Protein AF-A0A3C1CA87-F1 (afdb_monomer)

Radius of gyration: 16.32 Å; Cα contacts (8 Å, |Δi|>4): 60; chains: 1; bounding box: 44×14×48 Å

Nearest PDB structures (foldseek):
  7a0g-assembly1_DDD  TM=8.067E-01  e=8.696E+00  Serratia marcescens
  3r84-assembly16_N  TM=3.922E-01  e=8.696E+00  Saccharomyces cerevisiae

Sequence (81 aa):
FLALVLFLIRKRLKNDGFLFSIYLIFNGLERFTIEKIRVNNQMNLFGFNPTQAEVISILLFAAGLILFWYRSKKNDKQAVR

Structure (mmCIF, N/CA/C/O backbone):
data_AF-A0A3C1CA87-F1
#
_entry.id   AF-A0A3C1CA87-F1
#
loop_
_atom_site.group_PDB
_atom_site.id
_atom_site.type_symbol
_atom_site.label_atom_id
_atom_site.label_alt_id
_atom_site.label_comp_id
_atom_site.label_asym_id
_atom_site.label_entity_id
_atom_site.label_seq_id
_atom_site.pdbx_PDB_ins_code
_atom_site.Cartn_x
_atom_site.Cartn_y
_atom_site.Cartn_z
_atom_site.occupancy
_atom_site.B_iso_or_equiv
_atom_site.auth_seq_id
_atom_site.auth_comp_id
_atom_site.auth_asym_id
_atom_site.auth_atom_id
_atom_site.pdbx_PDB_model_num
ATOM 1 N N . PHE A 1 1 ? -7.694 -1.365 -9.713 1.00 63.75 1 PHE A N 1
ATOM 2 C CA . PHE A 1 1 ? -8.316 -2.624 -9.235 1.00 63.75 1 PHE A CA 1
ATOM 3 C C . PHE A 1 1 ? -8.502 -2.624 -7.709 1.00 63.75 1 PHE A C 1
ATOM 5 O O . PHE A 1 1 ? -9.554 -3.023 -7.223 1.00 63.75 1 PHE A O 1
ATOM 12 N N . LEU A 1 2 ? -7.539 -2.092 -6.943 1.00 65.75 2 LEU A N 1
ATOM 13 C CA . LEU A 1 2 ? -7.584 -2.032 -5.473 1.00 65.75 2 LEU A CA 1
ATOM 14 C C . LEU A 1 2 ? -8.768 -1.280 -4.855 1.00 65.75 2 LEU A C 1
ATOM 16 O O . LEU A 1 2 ? -9.303 -1.721 -3.839 1.00 65.75 2 LEU A O 1
ATOM 20 N N . ALA A 1 3 ? -9.215 -0.178 -5.463 1.00 67.75 3 ALA A N 1
ATOM 21 C CA . ALA A 1 3 ? -10.339 0.599 -4.936 1.00 67.75 3 ALA A CA 1
ATOM 22 C C . ALA A 1 3 ? -11.624 -0.240 -4.799 1.00 67.75 3 ALA A C 1
ATOM 24 O O . ALA A 1 3 ? -12.373 -0.052 -3.847 1.00 67.75 3 ALA A O 1
ATOM 25 N N . LEU A 1 4 ? -11.842 -1.214 -5.692 1.00 72.19 4 LEU A N 1
ATOM 26 C CA . LEU A 1 4 ? -12.974 -2.144 -5.634 1.00 72.19 4 LEU A CA 1
ATOM 27 C C . LEU A 1 4 ? -12.861 -3.115 -4.454 1.00 72.19 4 LEU A C 1
ATOM 29 O O . LEU A 1 4 ? -13.831 -3.308 -3.727 1.00 72.19 4 LEU A O 1
ATOM 33 N N . VAL A 1 5 ? -11.670 -3.670 -4.217 1.00 74.81 5 VAL A N 1
ATOM 34 C CA . VAL A 1 5 ? -11.405 -4.571 -3.083 1.00 74.81 5 VAL A CA 1
ATOM 35 C C . VAL A 1 5 ? -11.646 -3.841 -1.760 1.00 74.81 5 VAL A C 1
ATOM 37 O O . VAL A 1 5 ? -12.388 -4.321 -0.905 1.00 74.81 5 VAL A O 1
ATOM 40 N N . LEU A 1 6 ? -11.118 -2.624 -1.621 1.00 72.88 6 LEU A N 1
ATOM 41 C CA . LEU A 1 6 ? -11.377 -1.771 -0.458 1.00 72.88 6 LEU A CA 1
ATOM 42 C C . LEU A 1 6 ? -12.862 -1.409 -0.322 1.00 72.88 6 LEU A C 1
ATOM 44 O O . LEU A 1 6 ? -13.404 -1.458 0.782 1.00 72.88 6 LEU A O 1
ATOM 48 N N . PHE A 1 7 ? -13.541 -1.093 -1.426 1.00 74.56 7 PHE A N 1
ATOM 49 C CA . PHE A 1 7 ? -14.960 -0.735 -1.424 1.00 74.56 7 PHE A CA 1
ATOM 50 C C . PHE A 1 7 ? -15.869 -1.893 -0.990 1.00 74.56 7 PHE A C 1
ATOM 52 O O . PHE A 1 7 ? -16.866 -1.661 -0.303 1.00 74.56 7 PHE A O 1
ATOM 59 N N . LEU A 1 8 ? -15.513 -3.133 -1.333 1.00 80.00 8 LEU A N 1
ATOM 60 C CA . LEU A 1 8 ? -16.231 -4.335 -0.902 1.00 80.00 8 LEU A CA 1
ATOM 61 C C . LEU A 1 8 ? -16.009 -4.626 0.588 1.00 80.00 8 LEU A C 1
ATOM 63 O O . LEU A 1 8 ? -16.958 -4.930 1.314 1.00 80.00 8 LEU A O 1
ATOM 67 N N . ILE A 1 9 ? -14.772 -4.479 1.069 1.00 75.56 9 ILE A N 1
ATOM 68 C CA . ILE A 1 9 ? -14.406 -4.806 2.455 1.00 75.56 9 ILE A CA 1
ATOM 69 C C . ILE A 1 9 ? -14.817 -3.681 3.430 1.00 75.56 9 ILE A C 1
ATOM 71 O O . ILE A 1 9 ? -15.023 -3.943 4.618 1.00 75.56 9 ILE A O 1
ATOM 75 N N . ARG A 1 10 ? -15.049 -2.446 2.945 1.00 78.00 10 ARG A N 1
ATOM 76 C CA . ARG A 1 10 ? -15.394 -1.275 3.782 1.00 78.00 10 ARG A CA 1
ATOM 77 C C . ARG A 1 10 ? -16.545 -1.524 4.756 1.00 78.00 10 ARG A C 1
ATOM 79 O O . ARG A 1 10 ? -16.500 -1.051 5.881 1.00 78.00 10 ARG A O 1
ATOM 86 N N . LYS A 1 11 ? -17.576 -2.278 4.347 1.00 70.94 11 LYS A N 1
ATOM 87 C CA . LYS A 1 11 ? -18.772 -2.521 5.178 1.00 70.94 11 LYS A CA 1
ATOM 88 C C . LYS A 1 11 ? -18.521 -3.517 6.318 1.00 70.94 11 LYS A C 1
ATOM 90 O O . LYS A 1 11 ? -19.297 -3.557 7.268 1.00 70.94 11 LYS A O 1
ATOM 95 N N . ARG A 1 12 ? -17.466 -4.333 6.219 1.00 72.56 12 ARG A N 1
ATOM 96 C CA . ARG A 1 12 ? -17.091 -5.342 7.223 1.00 72.56 12 ARG A CA 1
ATOM 97 C C . ARG A 1 12 ? -16.130 -4.789 8.278 1.00 72.56 12 ARG A C 1
ATOM 99 O O . ARG A 1 12 ? -16.103 -5.301 9.390 1.00 72.56 12 ARG A O 1
ATOM 106 N N . LEU A 1 13 ? -15.368 -3.745 7.952 1.00 69.06 13 LEU A N 1
ATOM 107 C CA . LEU A 1 13 ? -14.382 -3.139 8.845 1.00 69.06 13 LEU A CA 1
ATOM 108 C C . LEU A 1 13 ? -14.972 -1.902 9.535 1.00 69.06 13 LEU A C 1
ATOM 110 O O . 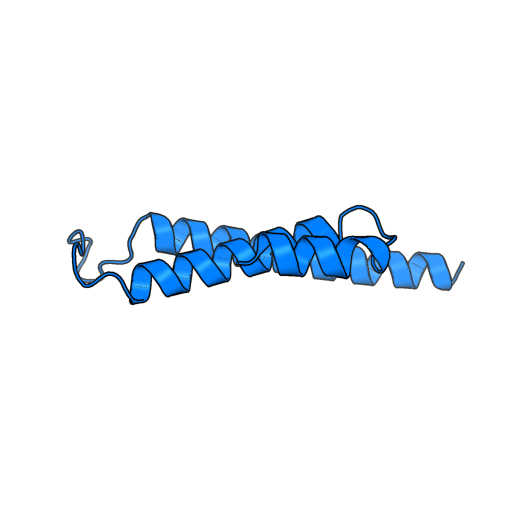LEU A 1 13 ? -14.806 -0.787 9.056 1.00 69.06 13 LEU A O 1
ATOM 114 N N . LYS A 1 14 ? -15.642 -2.103 10.677 1.00 63.31 14 LYS A N 1
ATOM 115 C CA . LYS A 1 14 ? -16.187 -1.014 11.517 1.00 63.31 14 LYS A CA 1
ATOM 116 C C . LYS A 1 14 ? -15.124 -0.249 12.325 1.00 63.31 14 LYS A C 1
ATOM 118 O O . LYS A 1 14 ? -15.451 0.732 12.974 1.00 63.31 14 LYS A O 1
ATOM 123 N N . ASN A 1 15 ? -13.866 -0.698 12.303 1.00 66.44 15 ASN A N 1
ATOM 124 C CA . ASN A 1 15 ? -12.809 -0.138 13.144 1.00 66.44 15 ASN A CA 1
ATOM 125 C C . ASN A 1 15 ? -12.038 0.957 12.397 1.00 66.44 15 ASN A C 1
ATOM 127 O O . ASN A 1 15 ? -11.2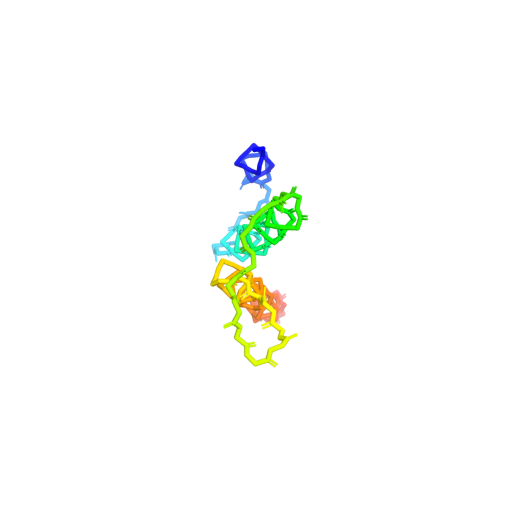35 0.668 11.496 1.00 66.44 15 ASN A O 1
ATOM 131 N N . ASP A 1 16 ? -12.243 2.204 12.820 1.00 67.50 16 ASP A N 1
ATOM 132 C CA . ASP A 1 16 ? -11.686 3.409 12.203 1.00 67.50 16 ASP A CA 1
ATOM 133 C C . AS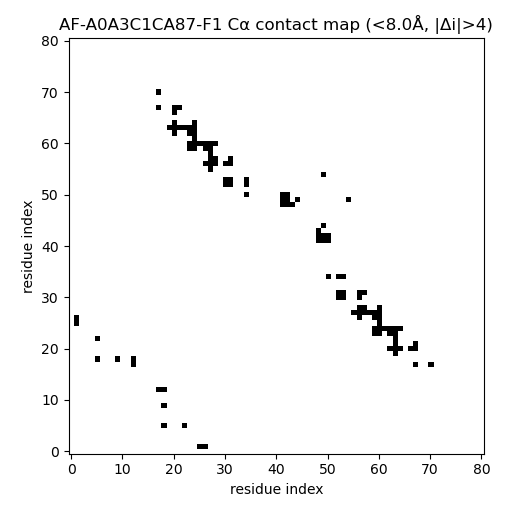P A 1 16 ? -10.169 3.342 12.061 1.00 67.50 16 ASP A C 1
ATOM 135 O O . ASP A 1 16 ? -9.424 3.296 13.044 1.00 67.50 16 ASP A O 1
ATOM 139 N N . GLY A 1 17 ? -9.734 3.273 10.797 1.00 73.25 17 GLY A N 1
ATOM 140 C CA . GLY A 1 17 ? -8.349 3.196 10.334 1.00 73.25 17 GLY A CA 1
ATOM 141 C C . GLY A 1 17 ? -7.893 1.819 9.827 1.00 73.25 17 GLY A C 1
ATOM 142 O O . GLY A 1 17 ? -6.799 1.723 9.280 1.00 73.25 17 GLY A O 1
ATOM 143 N N . PHE A 1 18 ? -8.639 0.714 10.021 1.00 80.62 18 PHE A N 1
ATOM 144 C CA . PHE A 1 18 ? -8.154 -0.635 9.634 1.00 80.62 18 PHE A CA 1
ATOM 145 C C . PHE A 1 18 ? -8.139 -0.701 8.114 1.00 80.62 18 PHE A C 1
ATOM 147 O O . PHE A 1 18 ? -7.172 -1.142 7.502 1.00 80.62 18 PHE A O 1
ATOM 154 N N . LEU A 1 19 ? -9.174 -0.099 7.532 1.00 80.75 19 LEU A N 1
ATOM 155 C CA . LEU A 1 19 ? -9.275 0.209 6.122 1.00 80.75 19 LEU A CA 1
ATOM 156 C C . LEU A 1 19 ? -8.103 1.069 5.618 1.00 80.75 19 LEU A C 1
ATOM 158 O O . LEU A 1 19 ? -7.596 0.803 4.538 1.00 80.75 19 LEU A O 1
ATOM 162 N N . PHE A 1 20 ? -7.634 2.047 6.400 1.00 84.31 20 PHE A N 1
ATOM 163 C CA . PHE A 1 20 ? -6.496 2.898 6.030 1.00 84.31 20 PHE A CA 1
ATOM 164 C C . PHE A 1 20 ? -5.162 2.135 6.063 1.00 84.31 20 PHE A C 1
ATOM 166 O O . PHE A 1 20 ? -4.373 2.243 5.132 1.00 84.31 20 PHE A O 1
ATOM 173 N N . SER A 1 21 ? -4.932 1.291 7.073 1.00 85.31 21 SER A N 1
ATOM 174 C CA . SER A 1 21 ? -3.759 0.405 7.112 1.00 85.31 21 SER A CA 1
ATOM 175 C C . SER A 1 21 ? -3.731 -0.553 5.922 1.00 85.31 21 SER A C 1
ATOM 177 O O . SER A 1 21 ? -2.712 -0.676 5.250 1.00 85.31 21 SER A O 1
ATOM 179 N N . ILE A 1 22 ? -4.867 -1.193 5.63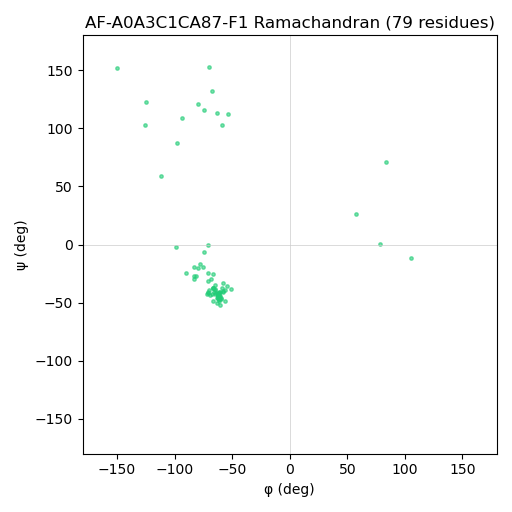1 1.00 85.25 22 ILE A N 1
ATOM 180 C CA . IL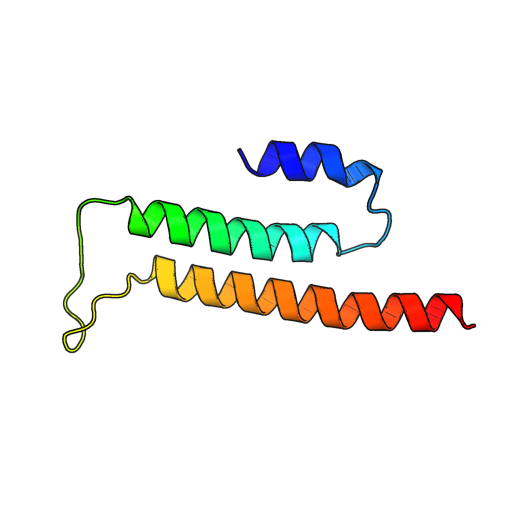E A 1 22 ? -5.018 -2.101 4.490 1.00 85.25 22 ILE A CA 1
ATOM 181 C C . ILE A 1 22 ? -4.796 -1.340 3.179 1.00 85.25 22 ILE A C 1
ATOM 183 O O . ILE A 1 22 ? -4.075 -1.822 2.312 1.00 85.25 22 ILE A O 1
ATOM 187 N N . TYR A 1 23 ? -5.338 -0.126 3.055 1.00 86.88 23 TYR A N 1
ATOM 188 C CA . TYR A 1 23 ? -5.099 0.740 1.904 1.00 86.88 23 TYR A CA 1
ATOM 189 C C . TYR A 1 23 ? -3.606 1.008 1.683 1.00 86.88 23 TYR A C 1
ATOM 191 O O . TYR A 1 23 ? -3.127 0.817 0.570 1.00 86.88 23 TYR A O 1
ATOM 199 N N . LEU A 1 24 ? -2.864 1.389 2.729 1.00 87.69 24 LEU A N 1
ATOM 200 C CA . LEU A 1 24 ? -1.425 1.668 2.637 1.00 87.69 24 LEU A CA 1
ATOM 201 C C . LEU A 1 24 ? -0.612 0.437 2.211 1.00 87.69 24 LEU A C 1
ATOM 203 O O . LEU A 1 24 ? 0.246 0.544 1.336 1.00 87.69 24 LEU A O 1
ATOM 207 N N . ILE A 1 25 ? -0.922 -0.734 2.779 1.00 87.94 25 ILE A N 1
ATOM 208 C CA . ILE A 1 25 ? -0.277 -2.011 2.435 1.00 87.94 25 ILE A CA 1
ATOM 209 C C . ILE A 1 25 ? -0.508 -2.337 0.957 1.00 87.94 25 ILE A C 1
ATOM 211 O O . ILE A 1 25 ? 0.438 -2.576 0.208 1.00 87.94 25 ILE A O 1
ATOM 215 N N . PHE A 1 26 ? -1.764 -2.313 0.515 1.00 86.94 26 PHE A N 1
ATOM 216 C CA . PHE A 1 26 ? -2.098 -2.645 -0.865 1.00 86.94 26 PHE A CA 1
ATOM 217 C C . PHE A 1 26 ? -1.558 -1.616 -1.866 1.00 86.94 26 PHE A C 1
ATOM 219 O O . PHE A 1 26 ? -1.089 -2.004 -2.932 1.00 86.94 26 PHE A O 1
ATOM 226 N N . ASN A 1 27 ? -1.575 -0.325 -1.524 1.00 87.94 27 ASN A N 1
ATOM 227 C CA . ASN A 1 27 ? -1.042 0.737 -2.377 1.00 87.94 27 ASN A CA 1
ATOM 228 C C . ASN A 1 27 ? 0.478 0.610 -2.572 1.00 87.94 27 ASN A C 1
ATOM 230 O O . ASN A 1 27 ? 0.959 0.737 -3.698 1.00 87.94 27 ASN A O 1
ATOM 234 N N . GLY A 1 28 ? 1.220 0.296 -1.503 1.00 86.06 28 GLY A N 1
ATOM 235 C CA . GLY A 1 28 ? 2.648 -0.012 -1.592 1.00 86.06 28 GLY A CA 1
ATOM 236 C C . GLY A 1 28 ? 2.917 -1.247 -2.454 1.00 86.06 28 GLY A C 1
ATOM 237 O O . GLY A 1 28 ? 3.780 -1.217 -3.326 1.00 86.06 28 GLY A O 1
ATOM 238 N N . LEU A 1 29 ? 2.126 -2.310 -2.287 1.00 86.81 29 LEU A N 1
ATOM 239 C CA . LEU A 1 29 ? 2.312 -3.550 -3.042 1.00 86.81 29 LEU A CA 1
ATOM 240 C C . LEU A 1 29 ? 2.027 -3.387 -4.545 1.00 86.81 29 LEU A C 1
ATOM 242 O O . LEU A 1 29 ? 2.855 -3.776 -5.362 1.00 86.81 29 LEU A O 1
ATOM 246 N N . GLU A 1 30 ? 0.896 -2.782 -4.928 1.00 85.44 30 GLU A N 1
ATOM 247 C CA . GLU A 1 30 ? 0.550 -2.560 -6.344 1.00 85.44 30 GLU A CA 1
ATOM 248 C C . GLU A 1 30 ? 1.591 -1.670 -7.026 1.00 85.44 30 GLU A C 1
ATOM 250 O O . GLU A 1 30 ? 2.050 -1.993 -8.122 1.00 85.44 30 GLU A O 1
ATOM 255 N N . ARG A 1 31 ? 2.030 -0.593 -6.362 1.00 84.25 31 ARG A N 1
ATOM 256 C CA . ARG A 1 31 ? 3.040 0.306 -6.925 1.00 84.25 31 ARG A CA 1
ATOM 257 C C . ARG A 1 31 ? 4.404 -0.368 -7.070 1.00 84.25 31 ARG A C 1
ATOM 259 O O . ARG A 1 31 ? 5.053 -0.164 -8.091 1.00 84.25 31 ARG A O 1
ATOM 266 N N . PHE A 1 32 ? 4.794 -1.215 -6.116 1.00 85.06 32 PHE A N 1
ATOM 267 C CA . PHE A 1 32 ? 5.997 -2.041 -6.224 1.00 85.06 32 PHE A CA 1
ATOM 268 C C . PHE A 1 32 ? 5.913 -3.012 -7.414 1.00 85.06 32 PHE A C 1
ATOM 270 O O . PHE A 1 32 ? 6.839 -3.094 -8.217 1.00 85.06 32 PHE A O 1
ATOM 277 N N . THR A 1 33 ? 4.785 -3.711 -7.578 1.00 83.31 33 THR A N 1
ATOM 278 C CA . THR A 1 33 ? 4.584 -4.658 -8.686 1.00 83.31 33 THR A CA 1
ATOM 279 C C . THR A 1 33 ? 4.541 -3.964 -10.052 1.00 83.31 33 THR A C 1
ATOM 281 O O . THR A 1 33 ? 5.144 -4.463 -10.999 1.00 83.31 33 THR A O 1
ATOM 284 N N . ILE A 1 34 ? 3.886 -2.803 -10.166 1.00 83.19 34 ILE A N 1
ATOM 285 C CA . ILE A 1 34 ? 3.837 -2.014 -11.411 1.00 83.19 34 ILE A CA 1
ATOM 286 C C . ILE A 1 34 ? 5.241 -1.571 -11.832 1.00 83.19 34 ILE A C 1
ATOM 288 O O . ILE A 1 34 ? 5.589 -1.642 -13.010 1.00 83.19 34 ILE A O 1
ATOM 292 N N . GLU A 1 35 ? 6.059 -1.148 -10.873 1.00 79.88 35 GLU A N 1
ATOM 293 C CA . GLU A 1 35 ? 7.422 -0.696 -11.139 1.00 79.88 35 GLU A CA 1
ATOM 294 C C . GLU A 1 35 ? 8.351 -1.855 -11.536 1.00 79.88 35 G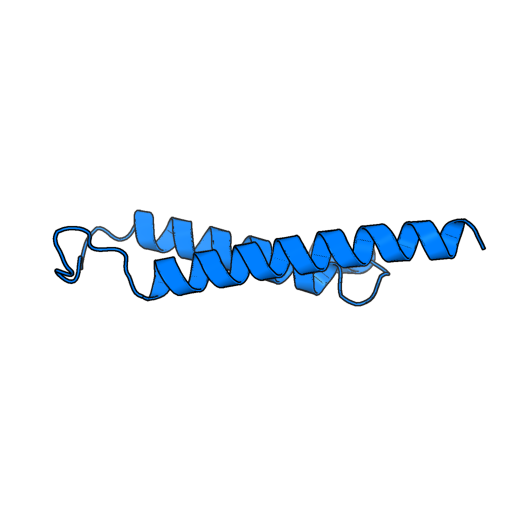LU A C 1
ATOM 296 O O . GLU A 1 35 ? 9.213 -1.675 -12.388 1.00 79.88 35 GLU A O 1
ATOM 301 N N . LYS A 1 36 ? 8.115 -3.077 -11.028 1.00 75.31 36 LYS A N 1
ATOM 302 C CA . LYS A 1 36 ? 8.803 -4.293 -11.506 1.00 75.31 36 LYS A CA 1
ATOM 303 C C . LYS A 1 36 ? 8.409 -4.712 -12.925 1.00 75.31 36 LYS A C 1
ATOM 305 O O . LYS A 1 36 ? 9.221 -5.322 -13.613 1.00 75.31 36 LYS A O 1
ATOM 310 N N . ILE A 1 37 ? 7.180 -4.418 -13.355 1.00 77.88 37 ILE A N 1
ATOM 311 C CA . ILE A 1 37 ? 6.678 -4.742 -14.705 1.00 77.88 37 ILE A CA 1
ATOM 312 C C . ILE A 1 37 ? 7.108 -3.679 -15.734 1.00 77.88 37 ILE A C 1
ATOM 314 O O . ILE A 1 37 ? 7.138 -3.956 -16.936 1.00 77.88 37 ILE A O 1
ATOM 318 N N . ARG A 1 38 ? 7.484 -2.465 -15.302 1.00 77.00 38 ARG A N 1
ATOM 319 C CA . ARG A 1 38 ? 8.032 -1.439 -16.200 1.00 77.00 38 ARG A CA 1
ATOM 320 C C . ARG A 1 38 ? 9.357 -1.905 -16.807 1.00 77.00 38 ARG A C 1
ATOM 322 O O . ARG A 1 38 ? 10.380 -1.982 -16.141 1.00 77.00 38 ARG A O 1
ATOM 329 N N . VAL A 1 39 ? 9.339 -2.118 -18.121 1.00 59.28 39 VAL A N 1
ATOM 330 C CA . VAL A 1 39 ? 10.488 -2.544 -18.943 1.00 59.28 39 VAL A CA 1
ATOM 331 C C . VAL A 1 39 ? 11.574 -1.460 -19.125 1.00 59.28 39 VAL A C 1
ATOM 333 O O . VAL A 1 39 ? 12.588 -1.723 -19.762 1.00 59.28 39 VAL A O 1
ATOM 336 N N . ASN A 1 40 ? 11.431 -0.248 -18.565 1.00 63.38 40 ASN A N 1
ATOM 337 C CA . ASN A 1 40 ? 12.413 0.824 -18.772 1.00 63.38 40 ASN A CA 1
ATOM 338 C C . ASN A 1 40 ? 12.545 1.829 -17.605 1.00 63.38 40 ASN A C 1
ATOM 340 O O . ASN A 1 40 ? 11.561 2.170 -16.943 1.00 63.38 40 ASN A O 1
ATOM 344 N N . ASN A 1 41 ? 13.760 2.385 -17.507 1.00 56.16 41 ASN A N 1
ATOM 345 C CA . ASN A 1 41 ? 14.288 3.437 -16.627 1.00 56.16 41 ASN A CA 1
ATOM 346 C C . ASN A 1 41 ? 14.771 3.029 -15.231 1.00 56.16 41 ASN A C 1
ATOM 348 O O . ASN A 1 41 ? 14.253 3.446 -14.197 1.00 56.16 41 ASN A O 1
ATOM 352 N N . GLN A 1 42 ? 15.896 2.322 -15.234 1.00 54.44 42 GLN A N 1
ATOM 353 C CA . GLN A 1 42 ? 16.838 2.332 -14.126 1.00 54.44 42 GLN A CA 1
ATOM 354 C C . GLN A 1 42 ? 17.629 3.657 -14.123 1.00 54.44 42 GLN A C 1
ATOM 356 O O . GLN A 1 42 ? 18.367 3.940 -15.063 1.00 54.44 42 GLN A O 1
ATOM 361 N N . MET A 1 43 ? 17.476 4.486 -13.085 1.00 52.84 43 MET A N 1
ATOM 362 C CA . MET A 1 43 ? 18.415 5.585 -12.806 1.00 52.84 43 MET A CA 1
ATOM 363 C C . MET A 1 43 ? 19.639 4.992 -12.110 1.00 52.84 43 MET A C 1
ATOM 365 O O . MET A 1 43 ? 19.483 4.413 -11.041 1.00 52.84 43 MET A O 1
ATOM 369 N N . ASN A 1 44 ? 20.822 5.157 -12.709 1.00 50.69 44 ASN A N 1
ATOM 370 C CA . ASN A 1 44 ? 22.104 4.721 -12.151 1.00 50.69 44 ASN A CA 1
ATOM 371 C C . ASN A 1 44 ? 22.385 5.374 -10.788 1.00 50.69 44 ASN A C 1
ATOM 373 O O . ASN A 1 44 ? 22.803 6.529 -10.741 1.00 50.69 44 ASN A O 1
ATOM 377 N N . LEU A 1 45 ? 22.198 4.639 -9.689 1.00 50.94 45 LEU A N 1
ATOM 378 C CA . LEU A 1 45 ? 22.606 5.062 -8.348 1.00 50.94 45 LEU A CA 1
ATOM 379 C C . LEU A 1 45 ? 23.490 3.971 -7.722 1.00 50.94 45 LEU A C 1
ATOM 381 O O . LEU A 1 45 ? 23.013 2.944 -7.268 1.00 50.94 45 LEU A O 1
ATOM 385 N N . PHE A 1 46 ? 24.812 4.157 -7.687 1.00 56.34 46 PHE A N 1
ATOM 386 C CA . PHE A 1 46 ? 25.713 3.232 -6.969 1.00 56.34 46 PHE A CA 1
ATOM 387 C C . PHE A 1 46 ? 25.662 1.744 -7.416 1.00 56.34 46 PHE A C 1
ATOM 389 O O . PHE A 1 46 ? 25.967 0.847 -6.635 1.00 56.34 46 PHE A O 1
ATOM 396 N N . GLY A 1 47 ? 25.287 1.452 -8.669 1.00 58.62 47 GLY A N 1
ATOM 397 C CA . GLY A 1 47 ? 25.195 0.074 -9.188 1.00 58.62 47 GLY A CA 1
ATOM 398 C C . GLY A 1 47 ? 23.931 -0.693 -8.770 1.00 58.62 47 GLY A C 1
ATOM 399 O O . GLY A 1 47 ? 23.750 -1.837 -9.181 1.00 58.62 47 GLY A O 1
ATOM 400 N N . PHE A 1 48 ? 23.037 -0.058 -8.007 1.00 57.38 48 PHE A N 1
ATOM 401 C CA . PHE A 1 48 ? 21.701 -0.546 -7.674 1.00 57.38 48 PHE A CA 1
ATOM 402 C C . PHE A 1 48 ? 20.692 0.524 -8.075 1.00 57.38 48 PHE A C 1
ATOM 404 O O . PHE A 1 48 ? 20.746 1.640 -7.583 1.00 57.38 48 PHE A O 1
ATOM 411 N N . ASN A 1 49 ? 19.728 0.196 -8.927 1.00 59.53 49 ASN A N 1
ATOM 412 C CA . ASN A 1 49 ? 18.835 1.212 -9.487 1.00 59.53 49 ASN A CA 1
ATOM 413 C C . ASN A 1 49 ? 17.396 1.065 -8.978 1.00 59.53 49 ASN A C 1
ATOM 415 O O . ASN A 1 49 ? 16.498 0.860 -9.799 1.00 59.53 49 ASN A O 1
ATOM 419 N N . PRO A 1 50 ? 17.142 1.127 -7.651 1.00 64.06 50 PRO A N 1
ATOM 420 C CA . PRO A 1 50 ? 15.780 1.187 -7.169 1.00 64.06 50 PRO A CA 1
ATOM 421 C C . PRO A 1 50 ? 15.192 2.534 -7.581 1.00 64.06 50 PRO A C 1
ATOM 423 O O . PRO A 1 50 ? 15.791 3.600 -7.415 1.00 64.06 50 PRO A O 1
ATOM 426 N N . THR A 1 51 ? 13.998 2.493 -8.135 1.00 72.94 51 THR A N 1
ATOM 427 C CA . THR A 1 51 ? 13.277 3.705 -8.502 1.00 72.94 51 THR A CA 1
ATOM 428 C C . THR A 1 51 ? 12.814 4.442 -7.241 1.00 72.94 51 THR A C 1
ATOM 430 O O . THR A 1 51 ? 12.547 3.848 -6.193 1.00 72.94 51 THR A O 1
ATOM 433 N N . GLN A 1 52 ? 12.654 5.764 -7.335 1.00 72.88 52 GLN A N 1
ATOM 434 C CA . GLN A 1 52 ? 12.079 6.566 -6.243 1.00 72.88 52 GLN A CA 1
ATOM 435 C C . GLN A 1 52 ? 10.702 6.023 -5.819 1.00 72.88 52 GLN A C 1
ATOM 437 O O . GLN A 1 52 ? 10.357 6.006 -4.638 1.00 72.88 52 GLN A O 1
ATOM 442 N N . ALA A 1 53 ? 9.934 5.528 -6.793 1.00 79.88 53 ALA A N 1
ATOM 443 C CA . ALA A 1 53 ? 8.639 4.906 -6.572 1.00 79.88 53 ALA A CA 1
ATOM 444 C C . ALA A 1 53 ? 8.736 3.598 -5.769 1.00 79.88 53 ALA A C 1
ATOM 446 O O . ALA A 1 53 ? 7.896 3.388 -4.895 1.00 79.88 53 ALA A O 1
ATOM 447 N N . GLU A 1 54 ? 9.758 2.762 -5.990 1.00 81.81 54 GLU A N 1
ATOM 448 C CA . GLU A 1 54 ? 10.001 1.562 -5.177 1.00 81.81 54 GLU A CA 1
ATOM 449 C C . GLU A 1 54 ? 10.276 1.925 -3.715 1.00 81.81 54 GLU A C 1
ATOM 451 O O . GLU A 1 54 ? 9.649 1.357 -2.819 1.00 81.81 54 GLU A O 1
ATOM 456 N N . VAL A 1 55 ? 11.129 2.920 -3.455 1.00 84.19 55 VAL A N 1
ATOM 457 C CA . VAL A 1 55 ? 11.436 3.357 -2.080 1.00 84.19 55 VAL A CA 1
ATOM 458 C C . VAL A 1 55 ? 10.177 3.862 -1.369 1.00 84.19 55 VAL A C 1
ATOM 460 O O . VAL A 1 55 ? 9.875 3.432 -0.255 1.00 84.19 55 VAL A O 1
ATOM 463 N N . ILE A 1 56 ? 9.393 4.716 -2.033 1.00 86.88 56 ILE A N 1
ATOM 464 C CA . ILE A 1 56 ? 8.125 5.227 -1.487 1.00 86.88 56 ILE A CA 1
ATOM 465 C C . ILE A 1 56 ? 7.140 4.077 -1.235 1.00 86.88 56 ILE A C 1
ATOM 467 O O . ILE A 1 56 ? 6.464 4.053 -0.207 1.00 86.88 56 ILE A O 1
ATOM 471 N N . SER A 1 57 ? 7.073 3.102 -2.144 1.00 87.00 57 SER A N 1
ATOM 472 C CA . SER A 1 57 ? 6.165 1.961 -2.019 1.00 87.00 57 SER A CA 1
ATOM 473 C C . SER A 1 57 ? 6.496 1.069 -0.814 1.00 87.00 57 SER A C 1
ATOM 475 O O . SER A 1 57 ? 5.587 0.665 -0.086 1.00 87.00 57 SER A O 1
ATOM 477 N N . ILE A 1 58 ? 7.786 0.850 -0.531 1.00 86.75 58 ILE A N 1
ATOM 478 C CA . ILE A 1 58 ? 8.260 0.081 0.628 1.00 86.75 58 ILE A CA 1
ATOM 479 C C . ILE A 1 58 ? 7.947 0.823 1.933 1.00 86.75 58 ILE A C 1
ATOM 481 O O . ILE A 1 58 ? 7.470 0.213 2.891 1.00 86.75 58 ILE A O 1
ATOM 485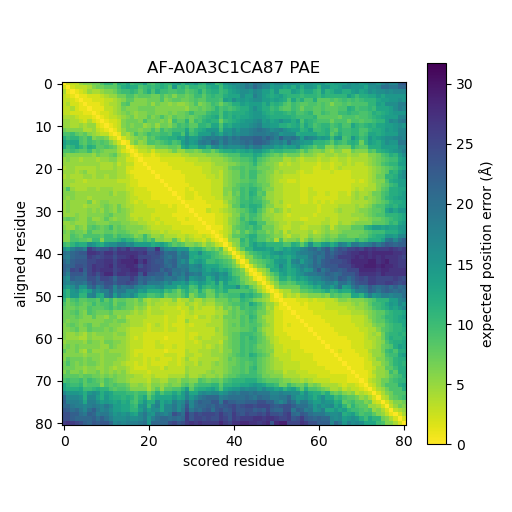 N N . LEU A 1 59 ? 8.156 2.144 1.965 1.00 90.06 59 LEU A N 1
ATOM 486 C CA . LEU A 1 59 ? 7.832 2.971 3.131 1.00 90.06 59 LEU A CA 1
ATOM 487 C C . LEU A 1 59 ? 6.330 2.957 3.443 1.00 90.06 59 LEU A C 1
ATOM 489 O O . LEU A 1 59 ? 5.945 2.781 4.600 1.00 90.06 59 LEU A O 1
ATOM 493 N N . LEU A 1 60 ? 5.476 3.092 2.423 1.00 89.12 60 LEU A N 1
ATOM 494 C CA . LEU A 1 60 ? 4.019 3.028 2.583 1.00 89.12 60 LEU A CA 1
ATOM 495 C C . LEU A 1 60 ? 3.560 1.648 3.068 1.00 89.12 60 LEU A C 1
ATOM 497 O O . LEU A 1 60 ? 2.728 1.561 3.974 1.00 89.12 60 LEU A O 1
ATOM 501 N N . PHE A 1 61 ? 4.137 0.578 2.518 1.00 89.88 61 PHE A N 1
ATOM 502 C CA . PHE A 1 61 ? 3.852 -0.789 2.944 1.00 89.88 61 PHE A CA 1
ATOM 503 C C . PHE A 1 61 ? 4.226 -1.016 4.418 1.00 89.88 61 PHE A C 1
ATOM 505 O O . PHE A 1 61 ? 3.400 -1.487 5.206 1.00 89.88 61 PHE A O 1
ATOM 512 N N . ALA A 1 62 ? 5.435 -0.611 4.819 1.00 91.69 62 ALA A N 1
ATOM 513 C CA . ALA A 1 62 ? 5.908 -0.726 6.197 1.00 91.69 62 ALA A CA 1
ATOM 514 C C . ALA A 1 62 ? 5.057 0.106 7.174 1.00 91.69 62 ALA A C 1
ATOM 516 O O . ALA A 1 62 ? 4.644 -0.398 8.221 1.00 91.69 62 ALA A O 1
ATOM 517 N N . ALA A 1 63 ? 4.723 1.350 6.817 1.00 90.69 63 ALA A N 1
ATOM 518 C CA . ALA A 1 63 ? 3.846 2.202 7.620 1.00 90.69 63 ALA A CA 1
ATOM 519 C C . ALA A 1 63 ? 2.445 1.586 7.793 1.00 90.69 63 ALA A C 1
ATOM 521 O O . ALA A 1 63 ? 1.884 1.602 8.893 1.00 90.69 63 ALA A O 1
ATOM 522 N N . GLY A 1 64 ? 1.901 0.988 6.730 1.00 88.44 64 GLY A N 1
ATOM 523 C CA . GLY A 1 64 ? 0.632 0.267 6.767 1.00 88.44 64 GLY A CA 1
ATOM 524 C C . GLY A 1 64 ? 0.652 -0.932 7.722 1.00 88.44 64 GLY A C 1
ATOM 525 O O . GLY A 1 64 ? -0.272 -1.078 8.528 1.00 88.44 64 GLY A O 1
ATOM 526 N N . LEU A 1 65 ? 1.722 -1.737 7.699 1.00 89.00 65 LEU A N 1
ATOM 527 C CA . LEU A 1 65 ? 1.914 -2.871 8.614 1.00 89.00 65 LEU A CA 1
ATOM 528 C C . LEU A 1 65 ? 2.030 -2.435 10.078 1.00 89.00 65 LEU A C 1
ATOM 530 O O . LEU A 1 65 ? 1.360 -3.004 10.943 1.00 89.00 65 LEU A O 1
ATOM 534 N N . ILE A 1 66 ? 2.829 -1.402 10.358 1.00 90.62 66 ILE A N 1
ATOM 535 C CA . ILE A 1 66 ? 2.998 -0.864 11.717 1.00 90.62 66 ILE A CA 1
ATOM 536 C C . ILE A 1 66 ? 1.652 -0.377 12.262 1.00 90.62 66 ILE A C 1
ATOM 538 O O . ILE A 1 66 ? 1.271 -0.709 13.388 1.00 90.62 66 ILE A O 1
ATOM 542 N N . LEU A 1 67 ? 0.894 0.367 11.450 1.00 87.00 67 LEU A N 1
ATOM 543 C CA . LEU A 1 67 ? -0.407 0.891 11.852 1.00 87.00 67 LEU A CA 1
ATOM 544 C C . LEU A 1 67 ? -1.441 -0.223 12.070 1.00 87.00 67 LEU A C 1
ATOM 546 O O . LEU A 1 67 ? -2.256 -0.128 12.993 1.00 87.00 67 LEU A O 1
ATOM 550 N N . PHE A 1 68 ? -1.406 -1.273 11.244 1.00 85.69 68 PHE A N 1
ATOM 551 C CA . PHE A 1 68 ? -2.259 -2.451 11.403 1.00 85.69 68 PHE A CA 1
ATOM 552 C C . PHE A 1 68 ? -1.959 -3.168 12.723 1.00 85.69 68 PHE A C 1
ATOM 554 O O . PHE A 1 68 ? -2.867 -3.400 13.524 1.00 85.69 68 PHE A O 1
ATOM 561 N N . TRP A 1 69 ? -0.681 -3.447 12.992 1.00 85.75 69 TRP A N 1
ATOM 562 C CA . TRP A 1 69 ? -0.248 -4.139 14.206 1.00 85.75 69 TRP A CA 1
ATOM 563 C C . TRP A 1 69 ? -0.577 -3.345 15.476 1.00 85.75 69 TRP A C 1
ATOM 565 O O . TRP A 1 69 ? -1.172 -3.883 16.416 1.00 85.75 69 TRP A O 1
ATOM 575 N N . TYR A 1 70 ? -0.284 -2.039 15.480 1.00 85.56 70 TYR A N 1
ATOM 576 C CA . TYR A 1 70 ? -0.594 -1.151 16.603 1.00 85.56 70 TYR A CA 1
ATOM 577 C C . TYR A 1 70 ? -2.094 -1.145 16.939 1.00 85.56 70 TYR A C 1
ATOM 579 O O . TYR A 1 70 ? -2.479 -1.184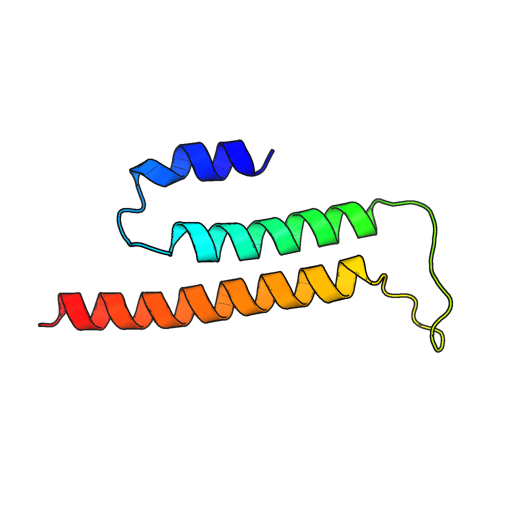 18.111 1.00 85.56 70 TYR A O 1
ATOM 587 N N . ARG A 1 71 ? -2.962 -1.140 15.919 1.00 78.69 71 ARG A N 1
ATOM 588 C CA . ARG A 1 71 ? -4.420 -1.083 16.116 1.00 78.69 71 ARG A CA 1
ATOM 589 C C . ARG A 1 71 ? -5.044 -2.445 16.405 1.00 78.69 71 ARG A C 1
ATOM 591 O O . ARG A 1 71 ? -6.016 -2.489 17.156 1.00 78.69 71 ARG A O 1
ATOM 598 N N . SER A 1 72 ? -4.443 -3.544 15.947 1.00 74.75 72 SER A N 1
ATOM 599 C CA . SER A 1 72 ? -4.827 -4.899 16.375 1.00 74.75 72 SER A CA 1
ATOM 600 C C . SER A 1 72 ? -4.645 -5.077 17.882 1.00 74.75 72 SER A C 1
ATOM 602 O O . SER A 1 72 ? -5.564 -5.512 18.571 1.00 74.75 72 SER A O 1
ATOM 604 N N . LYS A 1 73 ? -3.515 -4.612 18.428 1.00 71.88 73 LYS A N 1
ATOM 605 C CA . LYS A 1 73 ? -3.222 -4.689 19.868 1.00 71.88 73 LYS A CA 1
ATOM 606 C C . LYS A 1 73 ? -4.147 -3.817 20.730 1.00 71.88 73 LYS A C 1
ATOM 608 O O . LYS A 1 73 ? -4.334 -4.086 21.916 1.00 71.88 73 LYS A O 1
ATOM 613 N N . LYS A 1 74 ? -4.707 -2.745 20.160 1.00 64.31 74 LYS A N 1
ATOM 614 C CA . LYS A 1 74 ? -5.605 -1.815 20.863 1.00 64.31 74 LYS A CA 1
ATOM 615 C C . LYS A 1 74 ? -7.054 -2.316 20.901 1.00 64.31 74 LYS A C 1
ATOM 617 O O . LYS A 1 74 ? -7.749 -2.034 21.873 1.00 64.31 74 LYS A O 1
ATOM 622 N N . ASN A 1 75 ? -7.482 -3.080 19.894 1.00 60.03 75 ASN A N 1
ATOM 623 C CA . ASN A 1 75 ? -8.798 -3.726 19.886 1.00 60.03 75 ASN A CA 1
ATOM 624 C C . ASN A 1 75 ? -8.882 -4.876 20.894 1.00 60.03 75 ASN A C 1
ATOM 626 O O . ASN A 1 75 ? -9.860 -4.932 21.631 1.00 60.03 75 ASN A O 1
ATOM 630 N N . ASP A 1 76 ? -7.837 -5.702 21.020 1.00 57.03 76 ASP A N 1
ATOM 631 C CA . ASP A 1 76 ? -7.777 -6.735 22.070 1.00 57.03 76 ASP A CA 1
ATOM 632 C C . ASP A 1 76 ? -7.900 -6.130 23.474 1.00 57.03 76 ASP A C 1
ATOM 634 O O . ASP A 1 76 ? -8.614 -6.640 24.329 1.00 57.03 76 ASP A O 1
ATOM 638 N N . LYS A 1 77 ? -7.264 -4.977 23.715 1.00 52.97 77 LYS A N 1
ATOM 639 C CA . LYS A 1 77 ? -7.350 -4.286 25.010 1.00 52.97 77 LYS A CA 1
ATOM 640 C C . LYS A 1 77 ? -8.711 -3.645 25.299 1.00 52.97 77 LYS A C 1
ATOM 642 O O . LYS A 1 77 ? -9.006 -3.420 26.468 1.00 52.97 77 LYS A O 1
ATOM 647 N N . GLN A 1 78 ? -9.502 -3.315 24.276 1.00 52.50 7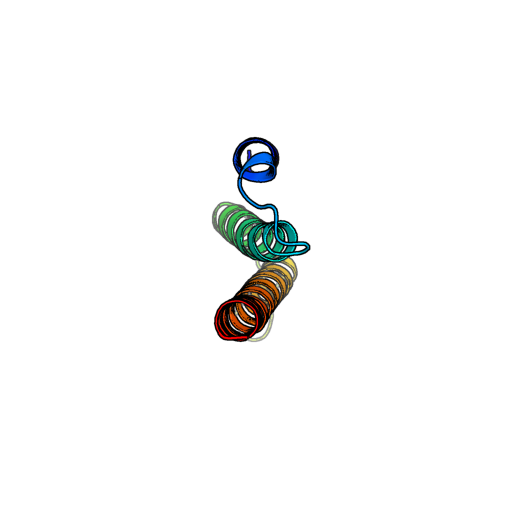8 GLN A N 1
ATOM 648 C CA . GLN A 1 78 ? -10.883 -2.845 24.453 1.00 52.50 78 GLN A CA 1
ATOM 649 C C . GLN A 1 78 ? -11.867 -4.001 24.651 1.00 52.50 78 GLN A C 1
ATOM 651 O O . GLN A 1 78 ? -12.879 -3.794 25.296 1.00 52.50 78 GLN A O 1
ATOM 656 N N . ALA A 1 79 ? -11.576 -5.196 24.130 1.00 50.69 79 ALA A N 1
ATOM 657 C CA . ALA A 1 79 ? -12.424 -6.374 24.317 1.00 50.69 79 ALA A CA 1
ATOM 658 C C . ALA A 1 79 ? -12.260 -7.043 25.700 1.00 50.69 79 ALA A C 1
ATOM 660 O O . ALA A 1 79 ? -13.103 -7.840 26.093 1.00 50.69 79 ALA A O 1
ATOM 661 N N . VAL A 1 80 ? -11.174 -6.737 26.422 1.00 51.91 80 VAL A N 1
ATOM 662 C CA . VAL A 1 80 ? -10.853 -7.285 27.760 1.00 51.91 80 VAL A CA 1
ATOM 663 C C . VAL A 1 80 ? -11.235 -6.319 28.904 1.00 51.91 80 VAL A C 1
ATOM 665 O O . VAL A 1 80 ? -11.062 -6.651 30.074 1.00 51.91 80 VAL A O 1
ATOM 668 N N . ARG A 1 81 ? -11.751 -5.123 28.592 1.00 44.44 81 ARG A N 1
ATOM 669 C CA . ARG A 1 81 ? -12.329 -4.177 29.565 1.00 44.44 81 ARG A CA 1
ATOM 670 C C . ARG A 1 81 ? -13.843 -4.170 29.451 1.00 44.44 81 ARG A C 1
ATOM 672 O O . ARG A 1 81 ? -14.479 -3.988 30.507 1.00 44.44 81 ARG A O 1
#

pLDDT: mean 74.38, std 12.76, range [44.44, 91.69]

Foldseek 3Di:
DVVVVLVVCVVVDPDPCLSVLVVLQVQLVVQLVVVVVPPDDQDDDPNDRDDPSNVSSVVSNVVSVVSNVVVVVVVVVVVVD

Mean predicted aligned error: 9.3 Å

Secondary structure (DSSP, 8-state):
-HHHHHHHHTTT--STTHHHHHHHHHHHHHHHHHHHH--S----STT----HHHHHHHHHHHHHHHHHHHHHHHHHHHH--

Solvent-accessible surface area (backbone atoms only — not comparable to full-atom values): 4658 Å² total; per-residue (Å²): 118,65,70,57,57,51,62,66,48,52,84,75,55,86,53,92,56,54,65,53,17,52,47,29,32,52,52,12,49,52,48,36,52,53,58,71,68,51,93,73,80,70,59,91,44,98,92,51,48,79,44,74,62,42,56,53,14,52,51,36,24,52,52,12,51,54,51,41,54,59,50,54,62,50,50,56,58,59,75,76,106